Protein AF-A0A915MS74-F1 (afdb_monomer)

Foldseek 3Di:
DVCVQQLFQWDWAQAPPDIDIDHANPAQWAWEDEPLDIDIDGQADPVRHGDDPVVVVVVVVCVVPPPCPVDVDVVSNPVVLVVDDRNSSNVVLVVQCVVDVVSVVVVCSHSRHGYYHYDDDPPDPDDD

Organism: Meloidogyne javanica (NCBI:txid6303)

pLDDT: mean 88.59, std 11.61, range [50.75, 97.12]

Secondary structure (DSSP, 8-state):
-GGGGGSSSEEEE--SSS-EEEE-TT--EEEEEETTEEEEEESB-TTSPBPPHHHHHHHHHHHHH----S-S-GGGGGGGGGGS-HHHHHHHHHHHHHH-HHHHHHHHHHHT-S-EEEE---------

Solvent-accessible surface area (backbone atoms only — not comparable to full-atom values): 7623 Å² total; per-residue (Å²): 122,82,68,65,74,52,71,46,3,43,30,79,44,63,33,77,97,60,64,44,80,45,75,33,91,83,48,50,30,33,32,39,39,44,91,54,43,79,42,83,43,70,49,39,50,97,87,66,48,74,57,54,71,67,59,51,48,51,53,52,50,49,63,72,63,54,77,68,79,68,66,97,49,81,83,41,45,63,70,60,52,76,74,46,58,58,59,58,31,24,49,53,52,50,51,48,35,74,75,34,69,66,47,44,55,52,49,51,55,58,48,36,15,32,48,80,45,78,57,75,78,92,77,76,85,74,80,129

InterPro domains:
  IPR000542 Acyltransferase ChoActase/COT/CPT [PTHR22589] (1-122)
  IPR039551 Choline/Carnitine o-acyltransferase, domain 1 and 2 [PF00755] (1-121)
  IPR042231 Choline/Carnitine o-acyltransferase, domain 2 [G3DSA:3.30.559.70] (1-127)

Mean predicted aligned error: 5.79 Å

Sequence (128 aa):
MSQYKSLFGGCRIPQRGKDKLALKTDSKHFVVARKGIFYSVYLFDEKGELLSPDNIYSSLHKILNSSSSYEKDESSFVGSLTTLYRATWADTRQELIDLNQQNLHSLNTLENALFLLCFDDLGSEDPC

Structure (mmCIF, N/CA/C/O backbone):
data_AF-A0A915MS74-F1
#
_entry.id   AF-A0A915MS74-F1
#
loop_
_atom_site.group_PDB
_atom_site.id
_atom_site.type_symbol
_atom_site.label_atom_id
_atom_site.label_alt_id
_atom_site.label_comp_id
_atom_site.label_asym_id
_atom_site.label_entity_id
_atom_site.label_seq_id
_atom_site.pdbx_PDB_ins_code
_atom_site.Cartn_x
_atom_site.Cartn_y
_atom_site.Cartn_z
_atom_site.occupancy
_atom_site.B_iso_or_equiv
_atom_site.auth_seq_id
_atom_site.auth_comp_id
_atom_site.auth_asym_id
_atom_site.auth_atom_id
_atom_site.pdbx_PDB_model_num
ATOM 1 N N . MET A 1 1 ? -18.476 1.965 -18.189 1.00 73.31 1 MET A N 1
ATOM 2 C CA . MET A 1 1 ? -17.064 1.865 -17.743 1.00 73.31 1 MET A CA 1
ATOM 3 C C . MET A 1 1 ? -16.676 2.922 -16.694 1.00 73.31 1 MET A C 1
ATOM 5 O O . MET A 1 1 ? -15.515 3.295 -16.604 1.00 73.31 1 MET A O 1
ATOM 9 N N . SER A 1 2 ? -17.598 3.395 -15.846 1.00 85.25 2 SER A N 1
ATOM 10 C CA . SER A 1 2 ? -17.288 4.433 -14.842 1.00 85.25 2 SER A CA 1
ATOM 11 C C . SER A 1 2 ? -16.354 3.951 -13.722 1.00 85.25 2 SER A C 1
ATOM 13 O O . SER A 1 2 ? -15.585 4.749 -13.200 1.00 85.25 2 SER A O 1
ATOM 15 N N . GLN A 1 3 ? -16.378 2.654 -13.395 1.00 86.81 3 GLN A N 1
ATOM 16 C CA . GLN A 1 3 ? -15.602 2.062 -12.294 1.00 86.81 3 GLN A CA 1
ATOM 17 C C . GLN A 1 3 ? -14.116 1.834 -12.620 1.00 86.81 3 GLN A C 1
ATOM 19 O O . GLN A 1 3 ? -13.296 1.782 -11.711 1.00 86.81 3 GLN A O 1
ATOM 24 N N . TYR A 1 4 ? -13.741 1.761 -13.903 1.00 88.38 4 TYR A N 1
ATOM 25 C CA . TYR A 1 4 ? -12.352 1.508 -14.324 1.00 88.38 4 TYR A CA 1
ATOM 26 C C . TYR A 1 4 ? -11.383 2.593 -13.847 1.00 88.38 4 TYR A C 1
ATOM 28 O O . TYR A 1 4 ? -10.210 2.322 -13.613 1.00 88.38 4 TYR A O 1
ATOM 36 N N . LYS A 1 5 ? -11.888 3.814 -13.642 1.00 85.25 5 LYS A N 1
ATOM 37 C CA . LYS A 1 5 ? -11.110 4.945 -13.123 1.00 85.25 5 LYS A CA 1
ATOM 38 C C . LYS A 1 5 ? -10.593 4.721 -11.700 1.00 85.25 5 LYS A C 1
ATOM 40 O O . LYS A 1 5 ? -9.711 5.451 -11.276 1.00 85.25 5 LYS A O 1
ATOM 45 N N . SER A 1 6 ? -11.150 3.752 -10.975 1.00 85.12 6 SER A N 1
ATOM 46 C CA . SER A 1 6 ? -10.794 3.448 -9.588 1.00 85.12 6 SER A CA 1
ATOM 47 C C . SER A 1 6 ? -9.922 2.200 -9.439 1.00 85.12 6 SER A C 1
ATOM 49 O O . SER A 1 6 ? -9.633 1.820 -8.311 1.00 85.12 6 SER A O 1
ATOM 51 N N . LEU A 1 7 ? -9.518 1.556 -10.544 1.00 90.88 7 LEU A N 1
ATOM 52 C CA . LEU A 1 7 ? -8.662 0.363 -10.500 1.00 90.88 7 LEU A CA 1
ATOM 53 C C . LEU A 1 7 ? -7.245 0.675 -10.008 1.00 90.88 7 LEU A C 1
ATOM 55 O O . LEU A 1 7 ? -6.657 -0.143 -9.311 1.00 90.88 7 LEU A O 1
ATOM 59 N N . PHE A 1 8 ? -6.718 1.848 -10.362 1.00 92.94 8 PHE A N 1
ATOM 60 C CA . PHE A 1 8 ? -5.375 2.281 -9.988 1.00 92.94 8 PHE A CA 1
ATOM 61 C C . PHE A 1 8 ? -5.426 3.541 -9.134 1.00 92.94 8 PHE A C 1
ATOM 63 O O . PHE A 1 8 ? -6.275 4.408 -9.348 1.00 92.94 8 PHE A O 1
ATOM 70 N N . GLY A 1 9 ? -4.516 3.638 -8.164 1.00 93.19 9 GLY A N 1
ATOM 71 C CA . GLY A 1 9 ? -4.431 4.783 -7.254 1.00 93.19 9 GLY A CA 1
ATOM 72 C C . GLY A 1 9 ? -5.612 4.882 -6.286 1.00 93.19 9 GLY A C 1
ATOM 73 O O . GLY A 1 9 ? -5.802 5.916 -5.649 1.00 93.19 9 GLY A O 1
ATOM 74 N N . GLY A 1 10 ? -6.454 3.850 -6.221 1.00 94.44 10 GLY A N 1
ATOM 75 C CA . GLY A 1 10 ? -7.604 3.778 -5.333 1.00 94.44 10 GLY A CA 1
ATOM 76 C C . GLY A 1 10 ? -7.244 3.088 -4.022 1.00 94.44 10 GLY A C 1
ATOM 77 O O . GLY A 1 10 ? -6.709 1.983 -4.033 1.00 94.44 10 GLY A O 1
ATOM 78 N N . CYS A 1 11 ? -7.596 3.692 -2.888 1.00 95.75 11 CYS A N 1
ATOM 79 C CA . CYS A 1 11 ? -7.437 3.076 -1.572 1.00 95.75 11 CYS A CA 1
ATOM 80 C C . CYS A 1 11 ? -8.649 3.349 -0.670 1.00 95.75 11 CYS A C 1
ATOM 82 O O . CYS A 1 11 ? -9.304 4.391 -0.759 1.00 95.75 11 CYS A O 1
ATOM 84 N N . ARG A 1 12 ? -8.967 2.402 0.218 1.00 95.81 12 ARG A N 1
ATOM 85 C CA . ARG A 1 12 ? -10.051 2.525 1.200 1.00 95.81 12 ARG A CA 1
ATOM 86 C C . ARG A 1 12 ? -9.485 2.927 2.559 1.00 95.81 12 ARG A C 1
ATOM 88 O O . ARG A 1 12 ? -8.984 2.086 3.302 1.00 95.81 12 ARG A O 1
ATOM 95 N N . ILE A 1 13 ? -9.661 4.193 2.914 1.00 96.06 13 ILE A N 1
ATOM 96 C CA . ILE A 1 13 ? -9.217 4.755 4.189 1.00 96.06 13 ILE A CA 1
ATOM 97 C C . ILE A 1 13 ? -10.277 4.450 5.262 1.00 96.06 13 ILE A C 1
ATOM 99 O O . ILE A 1 13 ? -11.445 4.823 5.078 1.00 96.06 13 ILE A O 1
ATOM 103 N N . PRO A 1 14 ? -9.918 3.761 6.362 1.00 95.94 14 PRO A N 1
ATOM 104 C CA . PRO A 1 14 ? -10.849 3.500 7.453 1.00 95.94 14 PRO A CA 1
ATOM 105 C C . PRO A 1 14 ? -11.236 4.807 8.153 1.00 95.94 14 PRO A C 1
ATOM 107 O O . PRO A 1 14 ? -10.385 5.660 8.409 1.00 95.94 14 PRO A O 1
ATOM 110 N N . GLN A 1 15 ? -12.518 4.972 8.464 1.00 94.06 15 GLN A N 1
ATOM 111 C CA . GLN A 1 15 ? -13.014 6.110 9.240 1.00 94.06 15 GLN A CA 1
ATOM 112 C C . GLN A 1 15 ? -14.125 5.655 10.186 1.00 94.06 15 GLN A C 1
ATOM 114 O O . GLN A 1 15 ? -14.844 4.692 9.915 1.00 94.06 15 GLN A O 1
ATOM 119 N N . ARG A 1 16 ? -14.305 6.372 11.300 1.00 92.38 16 ARG A N 1
ATOM 120 C CA . ARG A 1 16 ? -15.447 6.137 12.189 1.00 92.38 16 ARG A CA 1
ATOM 121 C C . ARG A 1 16 ? -16.760 6.379 11.435 1.00 92.38 16 ARG A C 1
ATOM 123 O O . ARG A 1 16 ? -16.924 7.379 10.742 1.00 92.38 16 ARG A O 1
ATOM 130 N N . GLY A 1 17 ? -17.698 5.444 11.568 1.00 93.06 17 GLY A N 1
ATOM 131 C CA . GLY A 1 17 ? -19.009 5.490 10.914 1.00 93.06 17 GLY A CA 1
ATOM 132 C C . GLY A 1 17 ? -18.992 4.976 9.473 1.00 93.06 17 GLY A C 1
ATOM 133 O O . GLY A 1 17 ? -19.646 3.976 9.180 1.00 93.06 17 GLY A O 1
ATOM 134 N N . LYS A 1 18 ? -18.255 5.634 8.571 1.00 94.75 18 LYS A N 1
ATOM 135 C CA . LYS A 1 18 ? -18.188 5.238 7.158 1.00 94.75 18 LYS A CA 1
ATOM 136 C C . LYS A 1 18 ? -16.823 5.522 6.555 1.00 94.75 18 LYS A C 1
ATOM 138 O O . LYS A 1 18 ? -16.377 6.660 6.544 1.00 94.75 18 LYS A O 1
ATOM 143 N N . ASP A 1 19 ? -16.235 4.496 5.954 1.00 96.50 19 ASP A N 1
ATOM 144 C CA . ASP A 1 19 ? -14.949 4.604 5.274 1.00 96.50 19 ASP A CA 1
ATOM 145 C C . ASP A 1 19 ? -14.983 5.509 4.044 1.00 96.50 19 ASP A C 1
ATOM 147 O O . ASP A 1 19 ? -15.993 5.624 3.338 1.00 96.50 19 ASP A O 1
ATOM 151 N N . LYS A 1 20 ? -13.815 6.070 3.737 1.00 95.38 20 LYS A N 1
ATOM 152 C CA . LYS A 1 20 ? -13.596 6.918 2.572 1.00 95.38 20 LYS A CA 1
ATOM 153 C C . LYS A 1 20 ? -12.855 6.146 1.490 1.00 95.38 20 LYS A C 1
ATOM 155 O O . LYS A 1 20 ? -11.798 5.572 1.733 1.00 95.38 20 LYS A O 1
ATOM 160 N N . LEU A 1 21 ? -13.381 6.185 0.270 1.00 94.50 21 LEU A N 1
ATOM 161 C CA . LEU A 1 21 ? -12.623 5.799 -0.917 1.00 94.50 21 LEU A CA 1
ATOM 162 C C . LEU A 1 21 ? -11.813 7.013 -1.374 1.00 94.50 21 LEU A C 1
ATOM 164 O O . LEU A 1 21 ? -12.383 8.043 -1.736 1.00 94.50 21 LEU A O 1
ATOM 16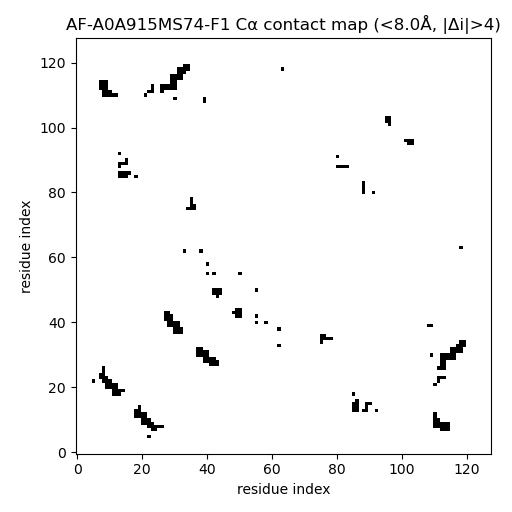8 N N . ALA A 1 22 ? -10.493 6.908 -1.298 1.00 93.50 22 ALA A N 1
ATOM 169 C CA . ALA A 1 22 ? -9.562 7.890 -1.824 1.00 93.50 22 ALA A CA 1
ATOM 170 C C . ALA A 1 22 ? -9.076 7.437 -3.201 1.00 93.50 22 ALA A C 1
ATOM 172 O O . ALA A 1 22 ? -8.862 6.247 -3.425 1.00 93.50 22 ALA A O 1
ATOM 173 N N . LEU A 1 23 ? -8.927 8.390 -4.117 1.00 94.12 23 LEU A N 1
ATOM 174 C CA . LEU A 1 23 ? -8.398 8.150 -5.452 1.00 94.12 23 LEU A CA 1
ATOM 175 C C . LEU A 1 23 ? -7.289 9.159 -5.729 1.00 94.12 23 LEU A C 1
ATOM 177 O O . LEU A 1 23 ? -7.509 10.367 -5.626 1.00 94.12 23 LEU A O 1
ATOM 181 N N . LYS A 1 24 ? -6.124 8.649 -6.108 1.00 92.88 24 LYS A N 1
ATOM 182 C CA . LYS A 1 24 ? -4.954 9.419 -6.502 1.00 92.88 24 LYS A CA 1
ATOM 183 C C . LYS A 1 24 ? -4.672 9.172 -7.981 1.00 92.88 24 LYS A C 1
ATOM 185 O O . LYS A 1 24 ? -4.206 8.107 -8.366 1.00 92.88 24 LYS A O 1
ATOM 190 N N . THR A 1 25 ? -4.982 10.154 -8.823 1.00 88.44 25 THR A N 1
ATOM 191 C CA . THR A 1 25 ? -4.862 10.028 -10.288 1.00 88.44 25 THR A CA 1
ATOM 192 C C . THR A 1 25 ? -3.458 10.312 -10.817 1.00 88.44 25 THR A C 1
ATOM 194 O O . THR A 1 25 ? -3.149 9.965 -11.948 1.00 88.44 25 THR A O 1
ATOM 197 N N . ASP A 1 26 ? -2.624 10.967 -10.016 1.00 89.69 26 ASP A N 1
ATOM 198 C CA . ASP A 1 26 ? -1.265 11.422 -10.331 1.00 89.69 26 ASP A CA 1
ATOM 199 C C . ASP A 1 26 ? -0.181 10.567 -9.654 1.00 89.69 26 ASP A C 1
ATOM 201 O O . ASP A 1 26 ? 0.973 10.984 -9.558 1.00 89.69 26 ASP A O 1
ATOM 205 N N . SER A 1 27 ? -0.542 9.382 -9.156 1.00 92.50 27 SER A N 1
ATOM 206 C CA . SER A 1 27 ? 0.428 8.466 -8.559 1.00 92.50 27 SER A CA 1
ATOM 207 C C . SER A 1 27 ? 1.415 7.945 -9.602 1.00 92.50 27 SER A C 1
ATOM 209 O O . SER A 1 27 ? 1.028 7.572 -10.709 1.00 92.50 27 SER A O 1
ATOM 211 N N . LYS A 1 28 ? 2.699 7.906 -9.234 1.00 93.50 28 LYS A N 1
ATOM 212 C CA . LYS A 1 28 ? 3.801 7.479 -10.109 1.00 93.50 28 LYS A CA 1
ATOM 213 C C . LYS A 1 28 ? 4.507 6.215 -9.625 1.00 93.50 28 LYS A C 1
ATOM 215 O O . LYS A 1 28 ? 5.483 5.787 -10.240 1.00 93.50 28 LYS A O 1
ATOM 220 N N . HIS A 1 29 ? 4.053 5.629 -8.525 1.00 95.81 29 HIS A N 1
ATOM 221 C CA . HIS A 1 29 ? 4.692 4.478 -7.901 1.00 95.81 29 HIS A CA 1
ATOM 222 C C . HIS A 1 29 ? 3.673 3.396 -7.572 1.00 95.81 29 HIS A C 1
ATOM 224 O O . HIS A 1 29 ? 2.482 3.652 -7.399 1.00 95.81 29 HIS A O 1
ATOM 230 N N . PHE A 1 30 ? 4.162 2.173 -7.463 1.00 96.56 30 PHE A N 1
ATOM 231 C CA . PHE A 1 30 ? 3.452 1.061 -6.849 1.00 96.56 30 PHE A CA 1
ATOM 232 C C . PHE A 1 30 ? 4.219 0.615 -5.610 1.00 96.56 30 PHE A C 1
ATOM 234 O O . PHE A 1 30 ? 5.352 1.045 -5.372 1.00 96.56 30 PHE A O 1
ATOM 241 N N . VAL A 1 31 ? 3.587 -0.221 -4.796 1.00 97.12 31 VAL A N 1
ATOM 242 C CA . VAL A 1 31 ? 4.226 -0.779 -3.606 1.00 97.12 31 VAL A CA 1
ATOM 243 C C . VAL A 1 31 ? 4.394 -2.277 -3.769 1.00 97.12 31 VAL A C 1
ATOM 245 O O . VAL A 1 31 ? 3.515 -2.953 -4.297 1.00 97.12 31 VAL A O 1
ATOM 248 N N . VAL A 1 32 ? 5.519 -2.791 -3.284 1.00 95.88 32 VAL A N 1
ATOM 249 C CA . VAL A 1 32 ? 5.789 -4.216 -3.136 1.00 95.88 32 VAL 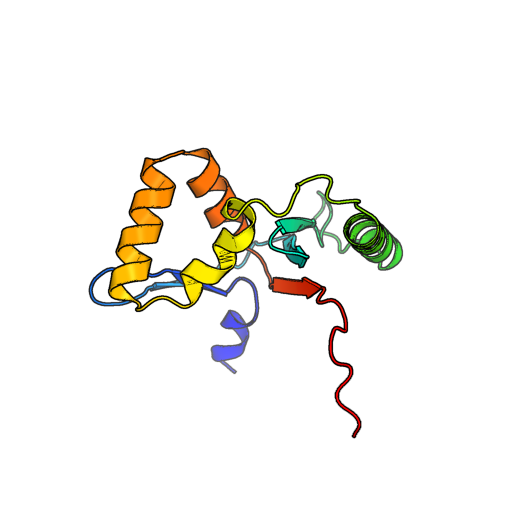A CA 1
ATOM 250 C C . VAL A 1 32 ? 5.768 -4.570 -1.654 1.00 95.88 32 VAL A C 1
ATOM 252 O O . VAL A 1 32 ? 6.488 -3.956 -0.871 1.00 95.88 32 VAL A O 1
ATOM 255 N N . ALA A 1 33 ? 4.962 -5.553 -1.267 1.00 92.62 33 ALA A N 1
ATOM 256 C CA . ALA A 1 33 ? 5.001 -6.166 0.054 1.00 92.62 33 ALA A CA 1
ATOM 257 C C . ALA A 1 33 ? 5.810 -7.462 -0.007 1.00 92.62 33 ALA A C 1
ATOM 259 O O . ALA A 1 33 ? 5.550 -8.317 -0.853 1.00 92.62 33 ALA A O 1
ATOM 260 N N . ARG A 1 34 ? 6.778 -7.623 0.894 1.00 89.94 34 ARG A N 1
ATOM 261 C CA . ARG A 1 34 ? 7.558 -8.855 1.031 1.00 89.94 34 ARG A CA 1
ATOM 262 C C . ARG A 1 34 ? 7.945 -9.074 2.485 1.00 89.94 34 ARG A C 1
ATOM 264 O O . ARG A 1 34 ? 8.567 -8.204 3.087 1.00 89.94 34 ARG A O 1
ATOM 271 N N . LYS A 1 35 ? 7.608 -10.245 3.038 1.00 85.50 35 LYS A N 1
ATOM 272 C CA . LYS A 1 35 ? 7.932 -10.626 4.430 1.00 85.50 35 LYS A CA 1
ATOM 273 C C . LYS A 1 35 ? 7.526 -9.557 5.463 1.00 85.50 35 LYS A C 1
ATOM 275 O O . LYS A 1 35 ? 8.272 -9.269 6.389 1.00 85.50 35 LYS A O 1
ATOM 280 N N . GLY A 1 36 ? 6.356 -8.942 5.271 1.00 84.62 36 GLY A N 1
ATOM 281 C CA . GLY A 1 36 ? 5.831 -7.867 6.128 1.00 84.62 36 GLY A CA 1
ATOM 282 C C . GLY A 1 36 ? 6.356 -6.460 5.808 1.00 84.62 36 GLY A C 1
ATOM 283 O O . GLY A 1 36 ? 5.727 -5.470 6.172 1.00 84.62 36 GLY A O 1
ATOM 284 N N . ILE A 1 37 ? 7.446 -6.342 5.048 1.00 88.19 37 ILE A N 1
ATOM 285 C CA . ILE A 1 37 ? 8.052 -5.056 4.698 1.00 88.19 37 ILE A CA 1
ATOM 286 C C . ILE A 1 37 ? 7.429 -4.511 3.411 1.00 88.19 37 ILE A C 1
ATOM 288 O O . ILE A 1 37 ? 7.196 -5.251 2.453 1.00 88.19 37 ILE A O 1
ATOM 292 N N . PHE A 1 38 ? 7.194 -3.200 3.381 1.00 92.06 38 PHE A N 1
ATOM 293 C CA . PHE A 1 38 ? 6.679 -2.486 2.218 1.00 92.06 38 PHE A CA 1
ATOM 294 C C . PHE A 1 38 ? 7.777 -1.654 1.550 1.00 92.06 38 PHE A C 1
ATOM 296 O O . PHE A 1 38 ? 8.486 -0.896 2.210 1.00 92.06 38 PHE A O 1
ATOM 303 N N . TYR A 1 39 ? 7.871 -1.755 0.228 1.00 93.88 39 TYR A N 1
ATOM 304 C CA . TYR A 1 39 ? 8.838 -1.046 -0.605 1.00 93.88 39 TYR A CA 1
ATOM 305 C C . TYR A 1 39 ? 8.098 -0.242 -1.671 1.00 93.88 39 TYR A C 1
ATOM 307 O O . TYR A 1 39 ? 7.257 -0.794 -2.376 1.00 93.88 39 TYR A O 1
ATOM 315 N N . SER A 1 40 ? 8.408 1.042 -1.831 1.00 95.38 40 SER A N 1
ATOM 316 C CA . SER A 1 40 ? 7.881 1.844 -2.938 1.00 95.38 40 SER A CA 1
ATOM 317 C C . SER A 1 40 ? 8.783 1.729 -4.168 1.00 95.38 40 SER A C 1
ATOM 319 O O . SER A 1 40 ? 10.008 1.797 -4.073 1.00 95.38 40 SER A O 1
ATOM 321 N N . VAL A 1 41 ? 8.174 1.553 -5.340 1.00 95.69 41 VAL A N 1
ATOM 322 C CA . VAL A 1 41 ? 8.872 1.462 -6.627 1.00 95.69 41 VAL A CA 1
ATOM 323 C C . VAL A 1 41 ? 8.213 2.417 -7.611 1.00 95.69 41 VAL A C 1
ATOM 325 O O . VAL A 1 41 ? 7.017 2.317 -7.887 1.00 95.69 41 VAL A O 1
ATOM 328 N N . TYR A 1 42 ? 8.989 3.354 -8.149 1.00 95.06 42 TYR A N 1
ATOM 329 C CA . TYR A 1 42 ? 8.516 4.262 -9.192 1.00 95.06 42 TYR A CA 1
ATOM 330 C C . TYR A 1 42 ? 8.346 3.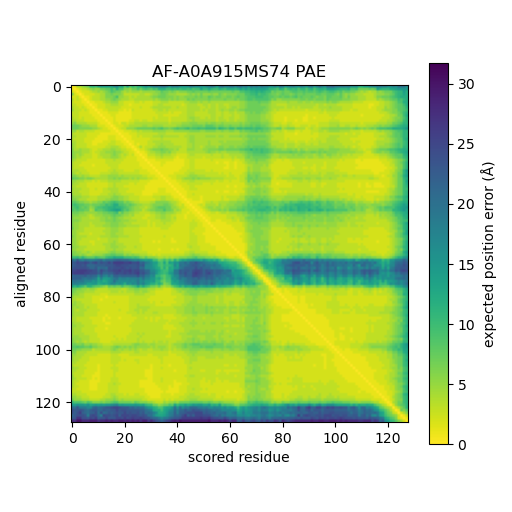514 -10.520 1.00 95.06 42 TYR A C 1
ATOM 332 O O . TYR A 1 42 ? 9.186 2.698 -10.884 1.00 95.06 42 TYR A O 1
ATOM 340 N N . LEU A 1 43 ? 7.251 3.792 -11.232 1.00 93.44 43 LEU A N 1
ATOM 341 C CA . LEU A 1 43 ? 6.996 3.312 -12.598 1.00 93.44 43 LEU A CA 1
ATOM 342 C C . LEU A 1 43 ? 7.371 4.341 -13.654 1.00 93.44 43 LEU A C 1
ATOM 344 O O . LEU A 1 43 ? 7.619 3.972 -14.797 1.00 93.44 43 LEU A O 1
ATOM 348 N N . PHE A 1 44 ? 7.393 5.612 -13.269 1.00 93.00 44 PHE A N 1
ATOM 349 C CA . PHE A 1 44 ? 7.664 6.726 -14.160 1.00 93.00 44 PHE A CA 1
ATOM 350 C C . PHE A 1 44 ? 8.926 7.452 -13.715 1.00 93.00 44 PHE A C 1
ATOM 352 O O . PHE A 1 44 ? 9.202 7.544 -12.517 1.00 93.00 44 PHE A O 1
ATOM 359 N N . ASP A 1 45 ? 9.671 7.983 -14.675 1.00 89.81 45 ASP A N 1
ATOM 360 C CA . ASP A 1 45 ? 10.806 8.856 -14.409 1.00 89.81 45 ASP A CA 1
ATOM 361 C C . ASP A 1 45 ? 10.362 10.293 -14.048 1.00 89.81 45 ASP A C 1
ATOM 363 O O . ASP A 1 45 ? 9.171 10.616 -13.927 1.00 89.81 45 ASP A O 1
ATOM 367 N N . GLU A 1 46 ? 11.334 11.191 -13.868 1.00 87.56 46 GLU A N 1
ATOM 368 C CA . GLU A 1 46 ? 11.071 12.601 -13.555 1.00 87.56 46 GLU A CA 1
ATOM 369 C C . GLU A 1 46 ? 10.319 13.333 -14.677 1.00 87.56 46 GLU A C 1
ATOM 371 O O . GLU A 1 46 ? 9.559 14.266 -14.404 1.00 87.56 46 GLU A O 1
ATOM 376 N N . LYS A 1 47 ? 10.470 12.878 -15.926 1.00 88.75 47 LYS A N 1
ATOM 377 C CA . LYS A 1 47 ? 9.791 13.425 -17.108 1.00 88.75 47 LYS A CA 1
ATOM 378 C C . LYS A 1 47 ? 8.374 12.870 -17.279 1.00 88.75 47 LYS A C 1
ATOM 380 O O . LYS A 1 47 ? 7.603 13.415 -18.064 1.00 88.75 47 LYS A O 1
ATOM 385 N N . GLY A 1 48 ? 8.003 11.848 -16.506 1.00 87.12 48 GLY A N 1
ATOM 386 C CA . GLY A 1 48 ? 6.711 11.172 -16.592 1.00 87.12 48 GLY A CA 1
ATOM 387 C C . GLY A 1 48 ? 6.670 10.062 -17.641 1.00 87.12 48 GLY A C 1
ATOM 388 O O . GLY A 1 48 ? 5.582 9.595 -17.973 1.00 87.12 48 GLY A O 1
ATOM 389 N N . GLU A 1 49 ? 7.823 9.636 -18.155 1.00 92.00 49 GLU A N 1
ATOM 390 C CA . GLU A 1 49 ? 7.936 8.510 -19.076 1.00 92.00 49 GLU A CA 1
ATOM 391 C C . GLU A 1 49 ? 8.022 7.195 -18.300 1.00 92.00 49 GLU A C 1
ATOM 393 O O . GLU A 1 49 ? 8.566 7.137 -17.196 1.00 92.00 49 GLU A O 1
ATOM 398 N N . LEU A 1 50 ? 7.456 6.128 -18.866 1.00 93.38 50 LEU A N 1
ATOM 399 C CA . LEU A 1 50 ? 7.484 4.810 -18.242 1.00 93.38 50 LEU A CA 1
ATOM 400 C C . LEU A 1 50 ? 8.924 4.283 -18.202 1.00 93.38 50 LEU A C 1
ATOM 402 O O . LEU A 1 50 ? 9.621 4.278 -19.217 1.00 93.38 50 LEU A O 1
ATOM 406 N N . LEU A 1 51 ? 9.352 3.791 -17.041 1.00 94.12 51 LEU A N 1
ATOM 407 C CA . LEU A 1 51 ? 10.635 3.112 -16.909 1.00 94.12 51 LEU A CA 1
ATOM 408 C C . LEU A 1 51 ? 10.674 1.852 -17.778 1.00 94.12 51 LEU A C 1
ATOM 410 O O . LEU A 1 51 ? 9.667 1.163 -17.961 1.00 94.12 51 LEU A O 1
ATOM 414 N N . SER A 1 52 ? 11.865 1.519 -18.278 1.00 95.44 52 SER A N 1
ATOM 415 C CA . SER A 1 52 ? 12.058 0.284 -19.032 1.00 95.44 52 SER A CA 1
ATOM 416 C C . SER A 1 52 ? 11.730 -0.944 -18.168 1.00 95.44 52 SER A C 1
ATOM 418 O O . SER A 1 52 ? 11.965 -0.933 -16.950 1.00 95.44 52 SER A O 1
ATOM 420 N N . PRO A 1 53 ? 11.243 -2.038 -18.780 1.00 94.75 53 PRO A N 1
ATOM 421 C CA . PRO A 1 53 ? 11.023 -3.296 -18.073 1.00 94.75 53 PRO A CA 1
ATOM 422 C C . PRO A 1 53 ? 12.264 -3.776 -17.310 1.00 94.75 53 PRO A C 1
ATOM 424 O O . PRO A 1 53 ? 12.133 -4.254 -16.188 1.00 94.75 53 PRO A O 1
ATOM 427 N N . ASP A 1 54 ? 13.464 -3.569 -17.860 1.00 96.19 54 ASP A N 1
ATOM 428 C CA . ASP A 1 54 ? 14.732 -3.949 -17.223 1.00 96.19 54 ASP A CA 1
ATOM 429 C C . ASP A 1 54 ? 14.999 -3.179 -15.920 1.00 96.19 54 ASP A C 1
ATOM 431 O O . ASP A 1 54 ? 15.503 -3.746 -14.945 1.00 96.19 54 ASP A O 1
ATOM 435 N N . ASN A 1 55 ? 14.620 -1.898 -15.858 1.00 94.50 55 ASN A N 1
ATOM 436 C CA . ASN A 1 55 ? 14.764 -1.076 -14.654 1.00 94.50 55 ASN A CA 1
ATOM 437 C C . ASN A 1 55 ? 13.780 -1.504 -13.558 1.00 94.50 55 ASN A C 1
ATOM 439 O O . ASN A 1 55 ? 14.143 -1.577 -12.376 1.00 94.50 55 ASN A O 1
ATOM 443 N N . ILE A 1 56 ? 12.542 -1.817 -13.951 1.00 95.00 56 ILE A N 1
ATOM 444 C CA . ILE A 1 56 ? 11.518 -2.333 -13.038 1.00 95.00 56 ILE A CA 1
ATOM 445 C C . ILE A 1 56 ? 11.952 -3.708 -12.524 1.00 95.00 56 ILE A C 1
ATOM 447 O O . ILE A 1 56 ? 11.991 -3.921 -11.313 1.00 95.00 56 ILE A O 1
ATOM 451 N N . TYR A 1 57 ? 12.375 -4.604 -13.419 1.00 95.75 57 TYR A N 1
ATOM 452 C CA . TYR A 1 57 ? 12.905 -5.921 -13.071 1.00 95.75 57 TYR A CA 1
ATOM 453 C C . TYR A 1 57 ? 14.081 -5.811 -12.103 1.00 95.75 57 TYR A C 1
ATOM 455 O O . TYR A 1 57 ? 14.088 -6.476 -11.074 1.00 95.75 57 TYR A O 1
ATOM 463 N N . SER A 1 58 ? 15.036 -4.919 -12.367 1.00 95.56 58 SER A N 1
ATOM 464 C CA . SER A 1 58 ? 16.181 -4.694 -11.480 1.00 95.56 58 SER A CA 1
ATOM 465 C C . SER A 1 58 ? 15.754 -4.233 -10.083 1.00 95.56 58 SER A C 1
ATOM 467 O O . SER A 1 58 ? 16.330 -4.672 -9.088 1.00 95.56 58 SER A O 1
ATOM 469 N N . SER A 1 59 ? 14.734 -3.376 -9.986 1.00 94.81 59 SER A N 1
ATOM 470 C CA . SER A 1 59 ? 14.168 -2.936 -8.702 1.00 94.81 59 SER A CA 1
ATOM 471 C C . SER A 1 59 ? 13.494 -4.089 -7.956 1.00 94.81 59 SER A C 1
ATOM 473 O O . SER A 1 59 ? 13.781 -4.314 -6.780 1.00 94.81 59 SER A O 1
ATOM 475 N N . LEU A 1 60 ? 12.667 -4.874 -8.649 1.00 95.31 60 LEU A N 1
ATOM 476 C CA . LEU A 1 60 ? 12.012 -6.054 -8.078 1.00 95.31 60 LEU A CA 1
ATOM 477 C C . LEU A 1 60 ? 13.031 -7.117 -7.653 1.00 95.31 60 LEU A C 1
ATOM 479 O O . LEU A 1 60 ? 12.922 -7.673 -6.566 1.00 95.31 60 LEU A O 1
ATOM 483 N N . HIS A 1 61 ? 14.067 -7.348 -8.458 1.00 94.62 61 HIS A N 1
ATOM 484 C CA . HIS A 1 61 ? 15.152 -8.275 -8.161 1.00 94.62 61 HIS A CA 1
ATOM 485 C C . HIS A 1 61 ? 15.947 -7.834 -6.927 1.00 94.62 61 HIS A C 1
ATOM 487 O O . HIS A 1 61 ? 16.305 -8.665 -6.096 1.00 94.62 61 HIS A O 1
ATOM 493 N N . LYS A 1 62 ? 16.187 -6.529 -6.745 1.00 93.56 62 LYS A N 1
ATOM 494 C CA . LYS A 1 62 ? 16.787 -6.002 -5.507 1.00 93.56 62 LYS A CA 1
ATOM 495 C C . LYS A 1 62 ? 15.894 -6.256 -4.294 1.00 93.56 62 LYS A C 1
ATOM 497 O O . LYS A 1 62 ? 16.407 -6.693 -3.273 1.00 93.56 62 LYS A O 1
ATOM 502 N N . ILE A 1 63 ? 14.582 -6.050 -4.411 1.00 92.31 63 ILE A N 1
ATOM 503 C CA . ILE A 1 63 ? 13.621 -6.345 -3.333 1.00 92.31 63 ILE A CA 1
ATOM 504 C C . ILE A 1 63 ? 13.562 -7.853 -3.044 1.00 92.31 63 ILE A C 1
ATOM 506 O O . ILE A 1 63 ? 13.442 -8.252 -1.891 1.00 92.31 63 ILE A O 1
ATOM 510 N N . LEU A 1 64 ? 13.696 -8.713 -4.059 1.00 90.12 64 LEU A N 1
ATOM 511 C CA . LEU A 1 64 ? 13.753 -10.174 -3.908 1.00 90.12 64 LEU A CA 1
ATOM 512 C C . LEU A 1 64 ? 15.074 -10.680 -3.308 1.00 90.12 64 LEU A C 1
ATOM 514 O O . LEU A 1 64 ? 15.099 -11.711 -2.635 1.00 90.12 64 LEU A O 1
ATOM 518 N N . ASN A 1 65 ? 16.168 -9.952 -3.485 1.00 88.44 65 ASN A N 1
ATOM 519 C CA . ASN A 1 65 ? 17.464 -10.322 -2.918 1.00 88.44 65 ASN A CA 1
ATOM 520 C C . ASN A 1 65 ? 17.834 -9.520 -1.675 1.00 88.44 65 ASN A C 1
ATOM 522 O O . ASN A 1 65 ? 18.878 -9.778 -1.080 1.00 88.44 65 ASN A O 1
ATOM 526 N N . SER A 1 66 ? 16.998 -8.568 -1.251 1.00 83.06 66 SER A N 1
ATOM 527 C CA . SER A 1 66 ? 17.221 -7.876 0.007 1.00 83.06 66 SER A CA 1
ATOM 528 C C . SER A 1 66 ? 17.121 -8.901 1.131 1.00 83.06 66 SER A C 1
ATOM 530 O O . SER A 1 66 ? 16.035 -9.406 1.431 1.00 83.06 66 SER A O 1
ATOM 532 N N . SER A 1 67 ? 18.261 -9.226 1.736 1.00 63.09 67 SER A N 1
ATOM 533 C CA . SER A 1 67 ? 18.311 -9.911 3.015 1.00 63.09 67 SER A CA 1
ATOM 534 C C . SER A 1 67 ? 17.695 -8.955 4.025 1.00 63.09 67 SER A C 1
ATOM 536 O O . SER A 1 67 ? 18.338 -7.993 4.447 1.00 63.09 67 SER A O 1
ATOM 538 N N . SER A 1 68 ? 16.420 -9.148 4.352 1.00 58.53 68 SER A N 1
ATOM 539 C CA . SER A 1 68 ? 15.818 -8.454 5.478 1.00 58.53 68 SER A CA 1
ATOM 540 C C . SER A 1 68 ? 16.518 -8.974 6.733 1.00 58.53 68 SER A C 1
ATOM 542 O O . SER A 1 68 ? 16.100 -9.964 7.321 1.00 58.53 68 SER A O 1
ATOM 544 N N . SER A 1 69 ? 17.620 -8.325 7.111 1.00 51.59 69 SER A N 1
ATOM 545 C CA . SER A 1 69 ? 18.263 -8.481 8.420 1.00 51.59 69 SER A CA 1
ATOM 546 C C . SER A 1 69 ? 17.362 -7.978 9.549 1.00 51.59 69 SER A C 1
ATOM 548 O O . SER A 1 69 ? 17.732 -8.077 10.712 1.00 51.59 69 SER A O 1
ATOM 550 N N . TYR A 1 70 ? 16.195 -7.422 9.204 1.00 54.56 70 TYR A N 1
ATOM 551 C CA . TYR A 1 70 ? 15.059 -7.303 10.096 1.00 54.56 70 TYR A CA 1
ATOM 552 C C . TYR A 1 70 ? 14.708 -8.717 10.548 1.00 54.56 70 TYR A C 1
ATOM 554 O O . TYR A 1 70 ? 14.053 -9.481 9.834 1.00 54.56 70 TYR A O 1
ATOM 562 N N . GLU A 1 71 ? 15.238 -9.083 11.713 1.00 50.75 71 GLU A N 1
ATOM 563 C CA . GLU A 1 71 ? 14.761 -10.213 12.494 1.00 50.75 71 GLU A CA 1
ATOM 564 C C . GLU A 1 71 ? 13.230 -10.175 12.511 1.00 50.75 71 GLU A C 1
ATOM 566 O O . GLU A 1 71 ? 12.639 -9.107 12.353 1.00 50.75 71 GLU A O 1
ATOM 571 N N . LYS A 1 72 ? 12.590 -11.342 12.637 1.00 54.69 72 LYS A N 1
ATOM 572 C CA . LYS A 1 72 ? 11.131 -11.503 12.737 1.00 54.69 72 LYS A CA 1
ATOM 573 C C . LYS A 1 72 ? 10.589 -10.793 13.988 1.00 54.69 72 LYS A C 1
ATOM 575 O O . LYS A 1 72 ? 10.118 -11.442 14.913 1.00 54.69 72 LYS A O 1
ATOM 580 N N . ASP A 1 73 ? 10.699 -9.481 14.037 1.00 58.97 73 ASP A N 1
ATOM 581 C CA . ASP A 1 73 ? 10.132 -8.643 15.061 1.00 58.97 73 ASP A CA 1
ATOM 582 C C . ASP A 1 73 ? 8.670 -8.418 14.685 1.00 58.97 73 ASP A C 1
ATOM 584 O O . ASP A 1 73 ? 8.343 -8.146 13.522 1.00 58.97 73 ASP A O 1
ATOM 588 N N . GLU A 1 74 ? 7.780 -8.578 15.660 1.00 57.47 74 GLU A N 1
ATOM 589 C CA . GLU A 1 74 ? 6.326 -8.522 15.478 1.00 57.47 74 GLU A CA 1
ATOM 590 C C . GLU A 1 74 ? 5.875 -7.176 14.880 1.00 57.47 74 GLU A C 1
ATOM 592 O O . GLU A 1 74 ? 4.855 -7.099 14.189 1.00 57.47 74 GLU A O 1
ATOM 597 N N . SER A 1 75 ? 6.700 -6.137 15.049 1.00 61.72 75 SER A N 1
ATOM 598 C CA . SER A 1 75 ? 6.565 -4.813 14.434 1.00 61.72 75 SER A CA 1
ATOM 599 C C . SER A 1 75 ? 6.565 -4.826 12.895 1.00 61.72 75 SER A C 1
ATOM 601 O O . SER A 1 75 ? 6.083 -3.880 12.271 1.00 61.72 75 SER A O 1
ATOM 603 N N . SER A 1 76 ? 7.032 -5.907 12.262 1.00 65.06 76 SER A N 1
ATOM 604 C CA . SER A 1 76 ? 7.129 -6.036 10.801 1.00 65.06 76 SER A CA 1
ATOM 605 C C . SER A 1 76 ? 5.791 -6.335 10.117 1.00 65.06 76 SER A C 1
ATOM 607 O O . SER A 1 76 ? 5.701 -6.248 8.899 1.00 65.06 76 SER A O 1
ATOM 609 N N . PHE A 1 77 ? 4.727 -6.675 10.854 1.00 80.00 77 PHE A N 1
ATOM 610 C CA . PHE A 1 77 ? 3.452 -7.119 10.269 1.00 80.00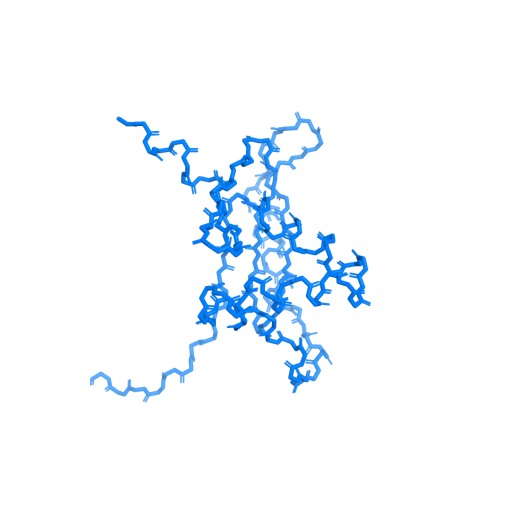 77 PHE A CA 1
ATOM 611 C C . PHE A 1 77 ? 2.336 -6.067 10.334 1.00 80.00 77 PHE A C 1
ATOM 613 O O . PHE A 1 77 ? 1.161 -6.412 10.469 1.00 80.00 77 PHE A O 1
ATOM 620 N N . VAL A 1 78 ? 2.668 -4.781 10.170 1.00 87.94 78 VAL A N 1
ATOM 621 C CA . VAL A 1 78 ? 1.699 -3.657 10.177 1.00 87.94 78 VAL A CA 1
ATOM 622 C C . VAL A 1 78 ? 0.555 -3.861 9.172 1.00 87.94 78 VAL A C 1
ATOM 624 O O . VAL A 1 78 ? -0.577 -3.448 9.420 1.00 87.94 78 VAL A O 1
ATOM 627 N N . GLY A 1 79 ? 0.810 -4.565 8.064 1.00 89.38 79 GLY A N 1
ATOM 628 C CA . GLY A 1 79 ? -0.216 -4.910 7.076 1.00 89.38 79 GLY A CA 1
ATOM 629 C C . GLY A 1 79 ? -1.389 -5.720 7.641 1.00 89.38 79 GLY A C 1
ATOM 630 O O . GLY A 1 79 ? -2.515 -5.560 7.171 1.00 89.38 79 GLY A O 1
ATOM 631 N N . SER A 1 80 ? -1.166 -6.527 8.683 1.00 92.00 80 SER A N 1
ATOM 632 C CA . SER A 1 80 ? -2.218 -7.330 9.325 1.00 92.00 80 SER A CA 1
ATOM 633 C C . SER A 1 80 ? -3.307 -6.470 9.969 1.00 92.00 80 SER A C 1
ATOM 635 O O . SER A 1 80 ? -4.470 -6.852 9.984 1.00 92.00 80 SER A O 1
ATOM 637 N N . LEU A 1 81 ? -2.982 -5.249 10.404 1.00 92.94 81 LEU A N 1
ATOM 638 C CA . LEU A 1 81 ? -3.952 -4.341 11.020 1.00 92.94 81 LEU A CA 1
ATOM 639 C C . LEU A 1 81 ? -5.095 -3.970 10.065 1.00 92.94 81 LEU A C 1
ATOM 641 O O . LEU A 1 81 ? -6.204 -3.659 10.497 1.00 92.94 81 LEU A O 1
ATOM 645 N N . THR A 1 82 ? -4.862 -4.07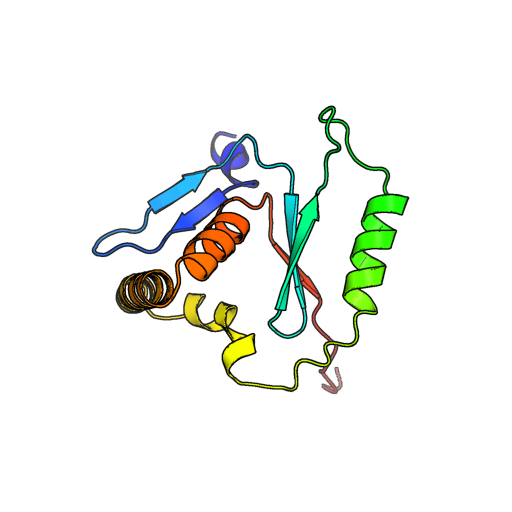2 8.753 1.00 94.19 82 THR A N 1
ATOM 646 C CA . THR A 1 82 ? -5.886 -3.822 7.733 1.00 94.19 82 THR A CA 1
ATOM 647 C C . THR A 1 82 ? -7.024 -4.851 7.741 1.00 94.19 82 THR A C 1
ATOM 649 O O . THR A 1 82 ? -8.097 -4.560 7.203 1.00 94.19 82 THR A O 1
ATOM 652 N N . THR A 1 83 ? -6.827 -6.017 8.376 1.00 95.00 83 THR A N 1
ATOM 653 C CA . THR A 1 83 ? -7.838 -7.079 8.512 1.00 95.00 83 THR A CA 1
ATOM 654 C C . THR A 1 83 ? -8.726 -6.910 9.744 1.00 95.00 83 THR A C 1
ATOM 656 O O . THR A 1 83 ? -9.693 -7.656 9.904 1.00 95.00 83 THR A O 1
ATOM 659 N N . LEU A 1 84 ? -8.418 -5.955 10.627 1.00 95.88 84 LEU A N 1
ATOM 660 C CA . LEU A 1 84 ? -9.225 -5.675 11.812 1.00 95.88 84 LEU A CA 1
ATOM 661 C C . LEU A 1 84 ? -10.630 -5.183 11.435 1.00 95.88 84 LEU A C 1
ATOM 663 O O . LEU A 1 84 ? -10.890 -4.691 10.330 1.00 95.88 84 LEU A O 1
ATOM 667 N N . TYR A 1 85 ? -11.551 -5.266 12.399 1.00 96.25 85 TYR A N 1
ATOM 668 C CA . TYR A 1 85 ? -12.874 -4.666 12.254 1.00 96.25 85 TYR A CA 1
ATOM 669 C C . TYR A 1 85 ? -12.756 -3.175 11.913 1.00 96.25 85 TYR A C 1
ATOM 671 O O . TYR A 1 85 ? -11.908 -2.475 12.457 1.00 96.25 85 TYR A O 1
ATOM 679 N N . ARG A 1 86 ? -13.619 -2.661 11.027 1.00 95.88 86 ARG A N 1
ATOM 680 C CA . ARG A 1 86 ? -13.433 -1.327 10.420 1.00 95.88 86 ARG A CA 1
ATOM 681 C C . ARG A 1 86 ? -13.368 -0.191 11.437 1.00 95.88 86 ARG A C 1
ATOM 683 O O . ARG A 1 86 ? -12.564 0.717 11.262 1.00 95.88 86 ARG A O 1
ATOM 690 N N . ALA A 1 87 ? -14.173 -0.256 12.498 1.00 95.12 87 ALA A N 1
ATOM 691 C CA . ALA A 1 87 ? -14.116 0.743 13.561 1.00 95.12 87 ALA A CA 1
ATOM 692 C C . ALA A 1 87 ? -12.798 0.658 14.347 1.00 95.12 87 A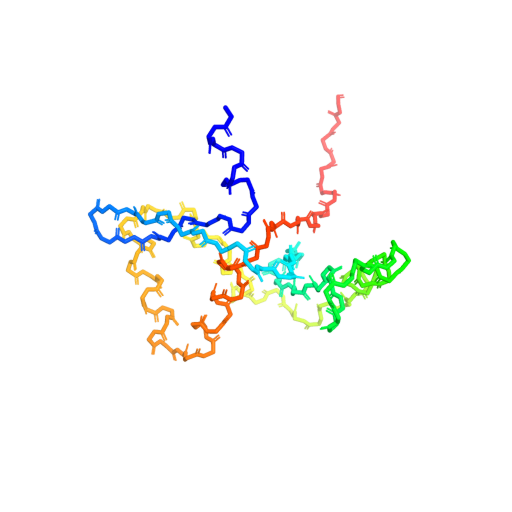LA A C 1
ATOM 694 O O . ALA A 1 87 ? -12.180 1.687 14.577 1.00 95.12 87 ALA A O 1
ATOM 695 N N . THR A 1 88 ? -12.350 -0.558 14.672 1.00 96.75 88 THR A N 1
ATOM 696 C CA . THR A 1 88 ? -11.074 -0.807 15.356 1.00 96.75 88 THR A CA 1
ATOM 697 C C . THR A 1 88 ? -9.899 -0.358 14.498 1.00 96.75 88 THR A C 1
ATOM 699 O O . THR A 1 88 ? -9.033 0.353 14.981 1.00 96.75 88 THR A O 1
ATOM 702 N N . TRP A 1 89 ? -9.897 -0.683 13.202 1.00 96.62 89 TRP A N 1
ATOM 703 C CA . TRP A 1 89 ? -8.843 -0.234 12.298 1.00 96.62 89 TRP A CA 1
ATOM 704 C C . TRP A 1 89 ? -8.812 1.292 12.160 1.00 96.62 89 TRP A C 1
ATOM 706 O O . TRP A 1 89 ? -7.737 1.874 12.077 1.00 96.62 89 TRP A O 1
ATOM 716 N N . ALA A 1 90 ? -9.972 1.959 12.166 1.00 96.38 90 ALA A N 1
ATOM 717 C CA . ALA A 1 90 ? -10.018 3.420 12.153 1.00 96.38 90 ALA A CA 1
ATOM 718 C C . ALA A 1 90 ? -9.330 4.030 13.387 1.00 96.38 90 ALA A C 1
ATOM 720 O O . ALA A 1 90 ? -8.602 5.009 13.236 1.00 96.38 90 ALA A O 1
ATOM 721 N N . ASP A 1 91 ? -9.518 3.435 14.5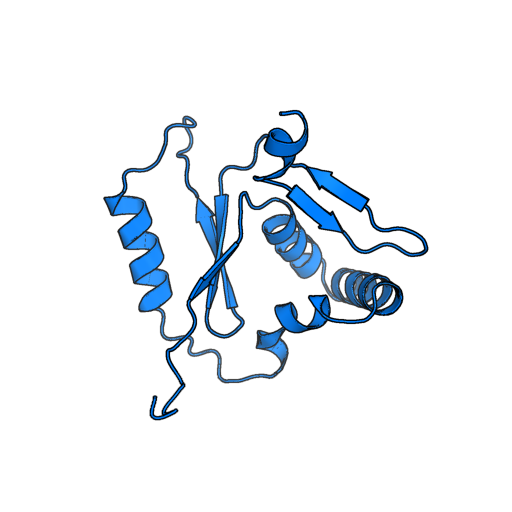69 1.00 96.44 91 ASP A N 1
ATOM 722 C CA . ASP A 1 91 ? -8.850 3.871 15.802 1.00 96.44 91 ASP A CA 1
ATOM 723 C C . ASP A 1 91 ? -7.359 3.561 15.780 1.00 96.44 91 ASP A C 1
ATOM 725 O O . ASP A 1 91 ? -6.539 4.463 15.918 1.00 96.44 91 ASP A O 1
ATOM 729 N N . THR A 1 92 ? -6.998 2.304 15.521 1.00 95.31 92 THR A N 1
ATOM 730 C CA . THR A 1 92 ? -5.602 1.860 15.516 1.00 95.31 92 THR A CA 1
ATOM 731 C C . THR A 1 92 ? -4.781 2.594 14.453 1.00 95.31 92 THR A C 1
ATOM 733 O O . THR A 1 92 ? -3.612 2.895 14.673 1.00 95.31 92 THR A O 1
ATOM 736 N N . ARG A 1 93 ? -5.375 2.955 13.304 1.00 94.69 93 ARG A N 1
ATOM 737 C CA . ARG A 1 93 ? -4.710 3.805 12.303 1.00 94.69 93 ARG A CA 1
ATOM 738 C C . ARG A 1 93 ? -4.410 5.198 12.858 1.00 94.69 93 ARG A C 1
ATOM 740 O O . ARG A 1 93 ? -3.350 5.738 12.554 1.00 94.69 93 ARG A O 1
ATOM 747 N N . GLN A 1 94 ? -5.330 5.788 13.620 1.00 94.88 94 GLN A N 1
ATOM 748 C CA . GLN A 1 94 ? -5.102 7.093 14.237 1.00 94.88 94 GLN A CA 1
ATOM 749 C C . GLN A 1 94 ? -4.008 7.001 15.305 1.00 94.88 94 GLN A C 1
ATOM 751 O O . GLN A 1 94 ? -3.073 7.791 15.268 1.00 94.88 94 GLN A O 1
ATOM 756 N N . GLU A 1 95 ? -4.046 5.971 16.151 1.00 95.19 95 GLU A N 1
ATOM 757 C CA . GLU A 1 95 ? -2.995 5.696 17.139 1.00 95.19 95 GLU A CA 1
ATOM 758 C C . GLU A 1 95 ? -1.618 5.536 16.473 1.00 95.19 95 GLU A C 1
ATOM 760 O O . GLU A 1 95 ? -0.642 6.140 16.912 1.00 95.19 95 GLU A O 1
ATOM 765 N N . LEU A 1 96 ? -1.530 4.800 15.357 1.00 93.19 96 LEU A N 1
ATOM 766 C CA . LEU A 1 96 ? -0.292 4.672 14.579 1.00 93.19 96 LEU A CA 1
ATOM 767 C C . LEU A 1 96 ? 0.245 6.019 14.089 1.00 93.19 96 LEU A C 1
ATOM 769 O O . LEU A 1 96 ? 1.459 6.230 14.096 1.00 93.19 96 LEU A O 1
ATOM 773 N N . ILE A 1 97 ? -0.634 6.912 13.634 1.00 94.44 97 ILE A N 1
ATOM 774 C CA . ILE A 1 97 ? -0.258 8.251 13.164 1.00 94.44 97 ILE A CA 1
ATOM 775 C C . ILE A 1 97 ? 0.222 9.114 14.333 1.00 94.44 97 ILE A C 1
ATOM 777 O O . ILE A 1 97 ? 1.233 9.807 14.204 1.00 94.44 97 ILE A O 1
ATOM 781 N N . ASP A 1 98 ? -0.469 9.042 15.468 1.00 95.12 98 ASP A N 1
ATOM 782 C CA . ASP A 1 98 ? -0.168 9.837 16.657 1.00 95.12 98 ASP A CA 1
ATOM 783 C C . ASP A 1 98 ? 1.159 9.416 17.309 1.00 95.12 98 ASP A C 1
ATOM 785 O O . ASP A 1 98 ? 1.872 10.256 17.858 1.00 95.12 98 ASP A O 1
ATOM 789 N N . LEU A 1 99 ? 1.539 8.137 17.190 1.00 93.75 99 LEU A N 1
ATOM 790 C CA . LEU A 1 99 ? 2.825 7.620 17.667 1.00 93.75 99 LEU A CA 1
ATOM 791 C C . LEU A 1 99 ? 4.028 8.226 16.929 1.00 93.75 99 LEU A C 1
ATOM 793 O O . LEU A 1 99 ? 5.061 8.482 17.549 1.00 93.75 99 LEU A O 1
ATOM 797 N N . ASN A 1 100 ? 3.939 8.418 15.607 1.00 92.19 100 ASN A N 1
ATOM 798 C CA . ASN A 1 100 ? 5.043 8.958 14.812 1.00 92.19 100 ASN A CA 1
ATOM 799 C C . ASN A 1 100 ? 4.560 9.538 13.472 1.00 92.19 100 ASN A C 1
ATOM 801 O O . ASN A 1 100 ? 3.947 8.844 12.662 1.00 92.19 100 ASN A O 1
ATOM 805 N N . GLN A 1 101 ? 4.958 10.775 13.161 1.00 92.12 101 GLN A N 1
ATOM 806 C CA . GLN A 1 101 ? 4.677 11.415 11.867 1.00 92.12 101 GLN A CA 1
ATOM 807 C C . GLN A 1 101 ? 5.245 10.639 10.665 1.00 92.12 101 GLN A C 1
ATOM 809 O O . GLN A 1 101 ? 4.691 10.696 9.565 1.00 92.12 101 GLN A O 1
ATOM 814 N N . GLN A 1 102 ? 6.303 9.848 10.860 1.00 92.50 102 GLN A N 1
ATOM 815 C CA . GLN A 1 102 ? 6.834 8.966 9.820 1.00 92.50 102 GLN A CA 1
ATOM 816 C C . GLN A 1 102 ? 5.836 7.867 9.416 1.00 92.50 102 GLN A C 1
ATOM 818 O O . GLN A 1 102 ? 5.812 7.452 8.252 1.00 92.50 102 GLN A O 1
ATOM 823 N N . ASN A 1 103 ? 4.966 7.429 10.332 1.00 92.75 103 ASN A N 1
ATOM 824 C CA . ASN A 1 103 ? 3.910 6.462 10.028 1.00 92.75 103 ASN A CA 1
ATOM 825 C C . ASN A 1 103 ? 2.862 7.086 9.112 1.00 92.75 103 ASN A C 1
ATOM 827 O O . ASN A 1 103 ? 2.429 6.443 8.161 1.00 92.75 103 ASN A O 1
ATOM 831 N N . LEU A 1 104 ? 2.517 8.360 9.326 1.00 94.00 104 LEU A N 1
ATOM 832 C CA . LEU A 1 104 ? 1.635 9.093 8.419 1.00 94.00 104 LEU A CA 1
ATOM 833 C C . LEU A 1 104 ? 2.236 9.186 7.012 1.00 94.00 104 LEU A C 1
ATOM 835 O O . LEU A 1 104 ? 1.538 8.940 6.032 1.00 94.00 104 LEU A O 1
ATOM 839 N N . HIS A 1 105 ? 3.530 9.497 6.893 1.00 94.31 105 HIS A N 1
ATOM 840 C CA . HIS A 1 105 ? 4.207 9.532 5.594 1.00 94.31 105 HIS A CA 1
ATOM 841 C C . HIS A 1 105 ? 4.229 8.155 4.906 1.00 94.31 105 HIS A C 1
ATOM 843 O O . HIS A 1 105 ? 3.957 8.048 3.707 1.00 94.31 105 HIS A O 1
ATOM 849 N N . SER A 1 106 ? 4.488 7.094 5.671 1.00 94.06 106 SER A N 1
ATOM 850 C CA . SER A 1 106 ? 4.510 5.714 5.170 1.00 94.06 106 SER A CA 1
ATOM 851 C C . SER A 1 106 ? 3.116 5.249 4.729 1.00 94.06 106 SER A C 1
ATOM 853 O O . SER A 1 106 ? 2.961 4.729 3.625 1.00 94.06 106 SER A O 1
ATOM 855 N N . LEU A 1 107 ? 2.082 5.522 5.532 1.00 95.19 107 LEU A N 1
ATOM 856 C CA . LEU A 1 107 ? 0.682 5.26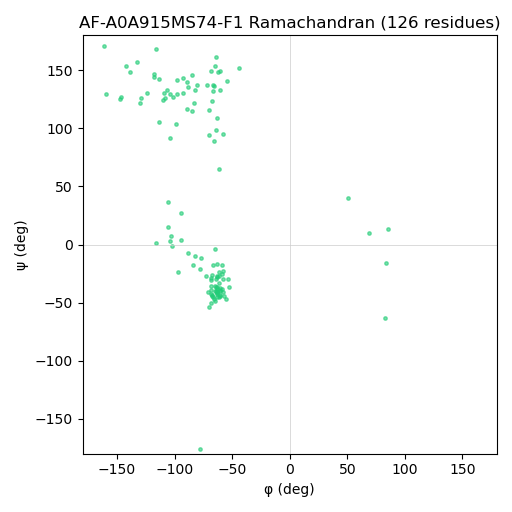1 5.188 1.00 95.19 107 LEU A CA 1
ATOM 857 C C . LEU A 1 107 ? 0.259 6.047 3.950 1.00 95.19 107 LEU A C 1
ATOM 859 O O . LEU A 1 107 ? -0.314 5.467 3.040 1.00 95.19 107 LEU A O 1
ATOM 863 N N . ASN A 1 108 ? 0.607 7.331 3.852 1.00 95.00 108 ASN A N 1
ATOM 864 C CA . ASN A 1 108 ? 0.331 8.123 2.654 1.00 95.00 108 ASN A CA 1
ATOM 865 C C . ASN A 1 108 ? 1.023 7.541 1.416 1.00 95.00 108 ASN A C 1
ATOM 867 O O . ASN A 1 108 ? 0.448 7.560 0.331 1.00 95.00 108 ASN A O 1
ATOM 871 N N . THR A 1 109 ? 2.240 7.015 1.553 1.00 95.44 109 THR A N 1
ATOM 872 C CA . THR A 1 109 ? 2.949 6.363 0.443 1.00 95.44 109 THR A CA 1
ATOM 873 C C . THR A 1 109 ? 2.225 5.090 -0.007 1.00 95.44 109 THR A C 1
ATOM 875 O O . THR A 1 109 ? 2.099 4.860 -1.210 1.00 95.44 109 THR A O 1
ATOM 878 N N . LEU A 1 110 ? 1.695 4.302 0.933 1.00 95.38 110 LEU A N 1
ATOM 879 C CA . LEU A 1 110 ? 0.894 3.104 0.658 1.00 95.38 110 LEU A CA 1
ATOM 880 C C . LEU A 1 110 ? -0.467 3.436 0.034 1.00 95.38 110 LEU A C 1
ATOM 882 O O . LEU A 1 110 ? -0.833 2.887 -1.000 1.00 95.38 110 LEU A O 1
ATOM 886 N N . GLU A 1 111 ? -1.207 4.356 0.648 1.00 95.19 111 GLU A N 1
ATOM 887 C CA . GLU A 1 111 ? -2.573 4.730 0.267 1.00 95.19 111 GLU A CA 1
ATOM 888 C C . GLU A 1 111 ? -2.628 5.437 -1.094 1.00 95.19 111 GLU A C 1
ATOM 890 O O . GLU A 1 111 ? -3.641 5.359 -1.786 1.00 95.19 111 GLU A O 1
ATOM 895 N N . ASN A 1 112 ? -1.540 6.101 -1.496 1.00 95.62 112 ASN A N 1
ATOM 896 C CA . ASN A 1 112 ? -1.426 6.762 -2.794 1.00 95.62 112 ASN A CA 1
ATOM 897 C C . ASN A 1 112 ? -0.755 5.895 -3.868 1.00 95.62 112 ASN A C 1
ATOM 899 O O . ASN A 1 112 ? -0.522 6.400 -4.961 1.00 95.62 112 ASN A O 1
ATOM 903 N N . ALA A 1 113 ? -0.403 4.636 -3.600 1.00 96.75 113 ALA A N 1
ATOM 904 C CA . ALA A 1 113 ? 0.207 3.762 -4.601 1.00 96.75 113 ALA A CA 1
ATOM 905 C C . ALA A 1 113 ? -0.782 3.397 -5.722 1.00 96.75 113 ALA A C 1
ATOM 907 O O . ALA A 1 113 ? -1.985 3.273 -5.492 1.00 96.75 113 ALA A O 1
ATOM 908 N N . LEU A 1 114 ? -0.278 3.177 -6.939 1.00 95.81 114 LEU A N 1
ATOM 909 C CA . LEU A 1 114 ? -1.094 2.723 -8.069 1.00 95.81 114 LEU A CA 1
ATOM 910 C C . LEU A 1 114 ? -1.740 1.363 -7.791 1.00 95.81 114 LEU A C 1
ATOM 912 O O . LEU A 1 114 ? -2.914 1.174 -8.096 1.00 95.81 114 LEU A O 1
ATOM 916 N N . PHE A 1 115 ? -0.973 0.440 -7.218 1.00 96.00 115 PHE A N 1
ATOM 917 C CA . PHE A 1 115 ? -1.406 -0.882 -6.776 1.00 96.00 115 PHE A CA 1
ATOM 918 C C . PHE A 1 115 ? -0.387 -1.459 -5.779 1.00 96.00 115 PHE A C 1
ATOM 920 O O . PHE A 1 115 ? 0.702 -0.904 -5.591 1.00 96.00 115 PHE A O 1
ATOM 927 N N . LEU A 1 116 ? -0.749 -2.583 -5.156 1.00 96.31 116 LEU A N 1
ATOM 928 C CA . LEU A 1 116 ? 0.109 -3.375 -4.276 1.00 96.31 116 LEU A CA 1
ATOM 929 C C . LEU A 1 116 ? 0.473 -4.699 -4.963 1.00 96.31 116 LEU A C 1
ATOM 931 O O . LEU A 1 116 ? -0.410 -5.397 -5.455 1.00 96.31 116 LEU A O 1
ATOM 935 N N . LEU A 1 117 ? 1.759 -5.043 -4.976 1.00 96.44 117 LEU A N 1
ATOM 936 C CA . LEU A 1 117 ? 2.291 -6.325 -5.435 1.00 96.44 117 LEU A CA 1
ATOM 937 C C . LEU A 1 117 ? 2.821 -7.111 -4.231 1.00 96.44 117 LEU A C 1
ATOM 939 O O . LEU A 1 117 ? 3.681 -6.610 -3.515 1.00 96.44 117 LEU A O 1
ATOM 943 N N . CYS A 1 118 ? 2.345 -8.333 -4.009 1.00 93.50 118 CYS A N 1
ATOM 944 C CA . CYS A 1 118 ? 2.813 -9.176 -2.905 1.00 93.50 118 CYS A CA 1
ATOM 945 C C . CYS A 1 118 ? 3.802 -10.231 -3.415 1.00 93.50 118 CYS A C 1
ATOM 947 O O . CYS A 1 118 ? 3.502 -10.961 -4.358 1.00 93.50 118 CYS A O 1
ATOM 949 N N . PHE A 1 119 ? 4.979 -10.300 -2.793 1.00 91.75 119 PHE A N 1
ATOM 950 C CA . PHE A 1 119 ? 5.967 -11.357 -2.993 1.00 91.75 119 PHE A CA 1
ATOM 951 C C . PHE A 1 119 ? 5.933 -12.314 -1.807 1.00 91.75 119 PHE A C 1
ATOM 953 O O . PHE A 1 119 ? 6.627 -12.109 -0.805 1.00 91.75 119 PHE A O 1
ATOM 960 N N . ASP A 1 120 ? 5.120 -13.353 -1.961 1.00 87.88 120 ASP A N 1
ATOM 961 C CA . ASP A 1 120 ? 4.965 -14.422 -0.985 1.00 87.88 120 ASP A CA 1
ATOM 962 C C . ASP A 1 120 ? 5.920 -15.580 -1.297 1.00 87.88 120 ASP A C 1
ATOM 964 O O . ASP A 1 120 ? 6.173 -15.910 -2.459 1.00 87.88 120 ASP A O 1
ATOM 968 N N . ASP A 1 121 ? 6.459 -16.201 -0.248 1.00 83.06 121 ASP A N 1
ATOM 969 C CA . ASP A 1 121 ? 7.252 -17.419 -0.380 1.00 83.06 121 ASP A CA 1
ATOM 970 C C . ASP A 1 121 ? 6.296 -18.619 -0.527 1.00 83.06 121 ASP A C 1
ATOM 972 O O . ASP A 1 121 ? 5.298 -18.732 0.189 1.00 83.06 121 ASP A O 1
ATOM 976 N N . LEU A 1 122 ? 6.603 -19.539 -1.446 1.00 78.12 122 LEU A N 1
ATOM 977 C CA . LEU A 1 122 ? 5.867 -20.797 -1.586 1.00 78.12 122 LEU A CA 1
ATOM 978 C C . LEU A 1 122 ? 6.182 -21.685 -0.376 1.00 78.12 122 LEU A C 1
ATOM 980 O O . LEU A 1 122 ? 7.200 -22.367 -0.344 1.00 78.12 122 LEU A O 1
ATOM 984 N 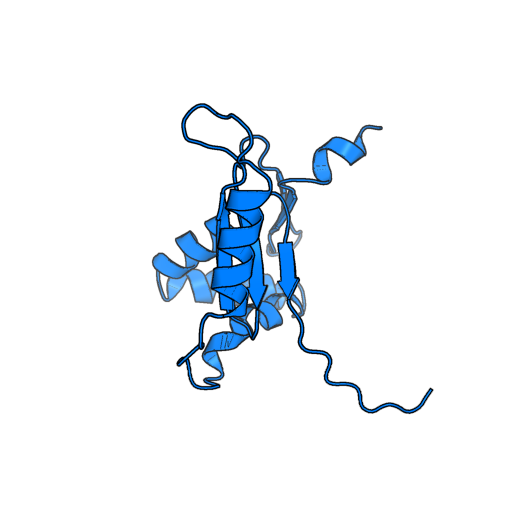N . GLY A 1 123 ? 5.329 -21.617 0.644 1.00 64.50 123 GLY A N 1
ATOM 985 C CA . GLY A 1 123 ? 5.467 -22.384 1.884 1.00 64.50 123 GLY A CA 1
ATOM 986 C C . GLY A 1 123 ? 4.542 -23.596 1.995 1.00 64.50 123 GLY A C 1
ATOM 987 O O . GLY A 1 123 ? 4.464 -24.172 3.074 1.00 64.50 123 GLY A O 1
ATOM 988 N N . SER A 1 124 ? 3.805 -23.959 0.939 1.00 63.75 124 SER A N 1
ATOM 989 C CA . SER A 1 124 ? 2.936 -25.141 0.987 1.00 63.75 124 SER A CA 1
ATOM 990 C C . SER A 1 124 ? 3.708 -26.387 0.556 1.00 63.75 124 SER A C 1
ATOM 992 O O . SER A 1 124 ? 4.152 -26.499 -0.584 1.00 63.75 124 SER A O 1
ATOM 994 N N . GLU A 1 125 ? 3.853 -27.325 1.490 1.00 65.56 125 GLU A N 1
ATOM 995 C CA . GLU A 1 125 ? 4.171 -28.731 1.213 1.00 65.56 125 GLU A CA 1
ATOM 996 C C . GLU A 1 125 ? 2.883 -29.566 1.133 1.00 65.56 125 GLU A C 1
ATOM 998 O O . GLU A 1 125 ? 2.895 -30.753 1.446 1.00 65.56 125 GLU A O 1
ATOM 1003 N N . ASP A 1 126 ? 1.750 -28.958 0.768 1.00 70.62 126 ASP A N 1
ATOM 1004 C CA . ASP A 1 126 ? 0.504 -29.706 0.615 1.00 70.62 126 ASP A CA 1
ATOM 1005 C C . ASP A 1 126 ? 0.634 -30.610 -0.623 1.00 70.62 126 ASP A C 1
ATOM 1007 O O . ASP A 1 126 ? 0.780 -30.096 -1.739 1.00 70.62 126 ASP A O 1
ATOM 1011 N N . PRO A 1 127 ? 0.616 -31.951 -0.472 1.00 63.88 127 PRO A N 1
ATOM 1012 C CA . PRO A 1 127 ? 0.549 -32.829 -1.624 1.00 63.88 127 PRO A CA 1
ATOM 1013 C C . PRO A 1 127 ? -0.825 -32.646 -2.276 1.00 63.88 127 PRO A C 1
ATOM 1015 O O . PRO A 1 127 ? -1.853 -32.798 -1.614 1.00 63.88 127 PRO A O 1
ATOM 1018 N N . CYS A 1 128 ? -0.821 -32.289 -3.561 1.00 57.06 128 CYS A N 1
ATOM 1019 C CA . CYS A 1 128 ? -2.008 -32.309 -4.414 1.00 57.06 128 CYS A CA 1
ATOM 1020 C C . CYS A 1 128 ? -2.735 -33.660 -4.367 1.00 57.06 128 CYS A C 1
ATOM 1022 O O . CYS A 1 128 ? -2.042 -34.705 -4.321 1.00 57.06 128 CYS A O 1
#

Radius of gyration: 16.58 Å; Cα contacts (8 Å, |Δi|>4): 148; chains: 1; bounding box: 37×46×37 Å

Nearest PDB structures (foldseek):
  2h4t-assembly1_A  TM=9.280E-01  e=2.183E-08  Rattus norvegicus
  2fw3-assembly1_A  TM=9.154E-01  e=4.146E-08  Rattus norvegicus
  1s5o-assembly1_A  TM=8.653E-01  e=2.500E-07  Homo sapiens
  4rb2-assembly1_C  TM=3.071E-01  e=3.630E+00  Magnetospirillum gryphiswaldense MSR-1 v2